Protein AF-A0A2D2CYP1-F1 (afdb_monomer)

Structure (mmCIF, N/CA/C/O backbone):
data_AF-A0A2D2CYP1-F1
#
_entry.id   AF-A0A2D2CYP1-F1
#
loop_
_atom_site.group_PDB
_atom_site.id
_atom_site.type_symbol
_atom_site.label_atom_id
_atom_site.label_alt_id
_atom_site.label_comp_id
_atom_site.label_asym_id
_atom_site.label_entity_id
_atom_site.label_seq_id
_atom_site.pdbx_PDB_ins_code
_atom_site.Cartn_x
_atom_site.Cartn_y
_atom_site.Cartn_z
_atom_site.occupancy
_atom_site.B_iso_or_equiv
_atom_site.auth_seq_id
_atom_site.auth_comp_id
_atom_site.auth_asym_id
_atom_site.auth_atom_id
_atom_site.pdbx_PDB_model_num
ATOM 1 N N . MET A 1 1 ? 10.815 -11.172 -14.714 1.00 65.44 1 MET A N 1
ATOM 2 C CA . MET A 1 1 ? 11.491 -9.881 -14.476 1.00 65.44 1 MET A CA 1
ATOM 3 C C . MET A 1 1 ? 11.853 -9.831 -13.003 1.00 65.44 1 MET A C 1
ATOM 5 O O . MET A 1 1 ? 10.991 -10.145 -12.194 1.00 65.44 1 MET A O 1
ATOM 9 N N . GLN A 1 2 ? 13.113 -9.565 -12.661 1.00 81.56 2 GLN A N 1
ATOM 10 C CA . GLN A 1 2 ? 13.533 -9.457 -11.261 1.00 81.56 2 GLN A CA 1
ATOM 11 C C . GLN A 1 2 ? 13.068 -8.099 -10.724 1.00 81.56 2 GLN A C 1
ATOM 13 O O . GLN A 1 2 ? 13.288 -7.087 -11.385 1.00 81.56 2 GLN A O 1
ATOM 18 N N . VAL A 1 3 ? 12.367 -8.091 -9.591 1.00 85.38 3 VAL A N 1
ATOM 19 C CA . VAL A 1 3 ? 11.946 -6.859 -8.908 1.00 85.38 3 VAL A CA 1
ATOM 20 C C . VAL A 1 3 ? 13.071 -6.426 -7.974 1.00 85.38 3 VAL A C 1
ATOM 22 O O . VAL A 1 3 ? 13.710 -7.277 -7.356 1.00 85.38 3 VAL A O 1
ATOM 25 N N . ASP A 1 4 ? 13.338 -5.123 -7.905 1.00 89.69 4 ASP A N 1
ATOM 26 C CA . ASP A 1 4 ? 14.325 -4.560 -6.982 1.00 89.69 4 ASP A CA 1
ATOM 27 C C . ASP A 1 4 ? 13.919 -4.852 -5.528 1.00 89.69 4 ASP A C 1
ATOM 29 O O . ASP A 1 4 ? 12.784 -4.579 -5.131 1.00 89.69 4 ASP A O 1
ATOM 33 N N . GLN A 1 5 ? 14.843 -5.392 -4.731 1.00 91.94 5 GLN A N 1
ATOM 34 C CA . GLN A 1 5 ? 14.594 -5.700 -3.324 1.00 91.94 5 GLN A CA 1
ATOM 35 C C . GLN A 1 5 ? 14.213 -4.445 -2.528 1.00 91.94 5 GLN A C 1
ATOM 37 O O . GLN A 1 5 ? 13.352 -4.518 -1.661 1.00 91.94 5 GLN A O 1
ATOM 42 N N . ILE A 1 6 ? 14.771 -3.279 -2.871 1.00 93.06 6 ILE A N 1
ATOM 43 C CA . ILE A 1 6 ? 14.444 -2.010 -2.209 1.00 93.06 6 ILE A CA 1
ATOM 44 C C . ILE A 1 6 ? 12.965 -1.661 -2.416 1.00 93.06 6 ILE A C 1
ATOM 46 O O . ILE A 1 6 ? 12.295 -1.210 -1.489 1.00 93.06 6 ILE A O 1
ATOM 50 N N . LEU A 1 7 ? 12.441 -1.887 -3.626 1.00 94.06 7 LEU A N 1
ATOM 51 C CA . LEU A 1 7 ? 11.031 -1.652 -3.935 1.00 94.06 7 LEU A CA 1
ATOM 52 C C . LEU A 1 7 ? 10.126 -2.625 -3.165 1.00 94.06 7 LEU A C 1
ATOM 54 O O . LEU A 1 7 ? 9.078 -2.215 -2.664 1.00 94.06 7 LEU A O 1
ATOM 58 N N . VAL A 1 8 ? 10.535 -3.894 -3.062 1.00 94.31 8 VAL A N 1
ATOM 59 C CA . VAL A 1 8 ? 9.824 -4.905 -2.265 1.00 94.31 8 VAL A CA 1
ATOM 60 C C . VAL A 1 8 ? 9.753 -4.478 -0.803 1.00 94.31 8 VAL A C 1
ATOM 62 O O . VAL A 1 8 ? 8.654 -4.362 -0.261 1.00 94.31 8 VAL A O 1
ATOM 65 N N . ASP A 1 9 ? 10.901 -4.171 -0.200 1.00 95.00 9 ASP A N 1
ATOM 66 C CA . ASP A 1 9 ? 11.004 -3.805 1.212 1.00 95.00 9 ASP A CA 1
ATOM 67 C C . ASP A 1 9 ? 10.171 -2.558 1.528 1.00 95.00 9 ASP A C 1
ATOM 69 O O . ASP A 1 9 ? 9.474 -2.510 2.540 1.00 95.00 9 ASP A O 1
ATOM 73 N N . LEU A 1 10 ? 10.201 -1.553 0.650 1.00 94.25 10 LEU A N 1
ATOM 74 C CA . LEU A 1 10 ? 9.488 -0.299 0.868 1.00 94.25 10 LEU A CA 1
ATOM 75 C C . LEU A 1 10 ? 7.963 -0.481 0.818 1.00 94.25 10 LEU A C 1
ATOM 77 O O . LEU A 1 10 ? 7.256 0.076 1.661 1.00 94.25 10 LEU A O 1
ATOM 81 N N . LEU A 1 11 ? 7.443 -1.285 -0.115 1.00 95.19 11 LEU A N 1
ATOM 82 C CA . LEU A 1 11 ? 6.010 -1.603 -0.157 1.00 95.19 11 LEU A CA 1
ATOM 83 C C . LEU A 1 11 ? 5.569 -2.427 1.049 1.00 95.19 11 LEU A C 1
ATOM 85 O O . LEU A 1 11 ? 4.547 -2.114 1.656 1.00 95.19 11 LEU A O 1
ATOM 89 N N . GLU A 1 12 ? 6.340 -3.448 1.422 1.00 95.25 12 GLU A N 1
ATOM 90 C CA . GLU A 1 12 ? 6.002 -4.292 2.569 1.00 95.25 12 GLU A CA 1
ATOM 91 C C . GLU A 1 12 ? 6.024 -3.506 3.879 1.00 95.25 12 GLU A C 1
ATOM 93 O O . GLU A 1 12 ? 5.100 -3.634 4.681 1.00 95.25 12 GLU A O 1
ATOM 98 N N . GLN A 1 13 ? 7.018 -2.637 4.074 1.00 96.50 13 GLN A N 1
ATOM 99 C CA . GLN A 1 13 ? 7.058 -1.749 5.235 1.00 96.50 13 GLN A CA 1
ATOM 100 C C . GLN A 1 13 ? 5.881 -0.775 5.250 1.00 96.50 13 GLN A C 1
ATOM 102 O O . GLN A 1 13 ? 5.298 -0.565 6.31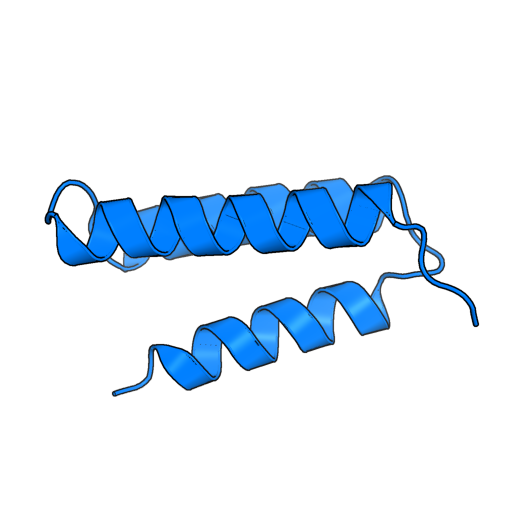3 1.00 96.50 13 GLN A O 1
ATOM 107 N N . THR A 1 14 ? 5.509 -0.214 4.093 1.00 96.25 14 THR A N 1
ATOM 108 C CA . THR A 1 14 ? 4.356 0.692 3.980 1.00 96.25 14 THR A CA 1
ATOM 109 C C . THR A 1 14 ? 3.0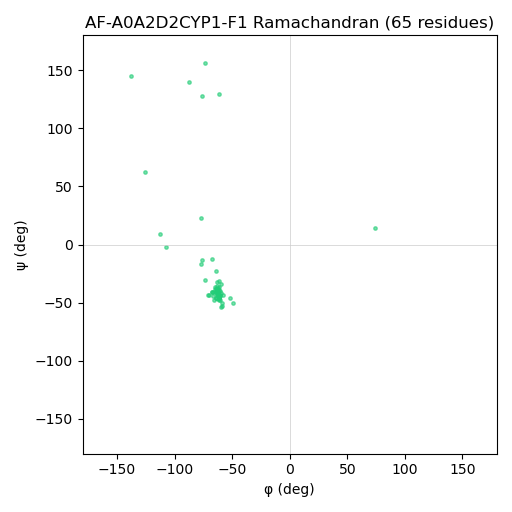83 -0.016 4.436 1.00 96.25 14 THR A C 1
ATOM 111 O O . THR A 1 14 ? 2.417 0.465 5.347 1.00 96.25 14 THR A O 1
ATOM 114 N N . PHE A 1 15 ? 2.789 -1.197 3.884 1.00 96.38 15 PHE A N 1
ATOM 115 C CA . PHE A 1 15 ? 1.607 -1.970 4.271 1.00 96.38 15 PHE A CA 1
ATOM 116 C C . PHE A 1 15 ? 1.626 -2.356 5.751 1.00 96.38 15 PHE A C 1
ATOM 118 O O . PHE A 1 15 ? 0.665 -2.092 6.460 1.00 96.38 15 PHE A O 1
ATOM 125 N N . GLN A 1 16 ? 2.740 -2.890 6.260 1.00 96.19 16 GLN A N 1
ATOM 126 C CA . GLN A 1 16 ? 2.845 -3.282 7.669 1.00 96.19 16 GLN A CA 1
ATOM 127 C C . GLN A 1 16 ? 2.671 -2.107 8.638 1.00 96.19 16 GLN A C 1
ATOM 129 O O . GLN A 1 16 ? 2.135 -2.282 9.733 1.00 96.19 16 GLN A O 1
ATOM 134 N N . GLN A 1 17 ? 3.168 -0.920 8.288 1.00 95.94 17 GLN A N 1
ATOM 135 C CA . GLN A 1 17 ? 2.977 0.275 9.106 1.00 95.94 17 GLN A CA 1
ATOM 136 C C . GLN A 1 17 ? 1.524 0.741 9.065 1.00 95.94 17 GLN A C 1
ATOM 138 O O . GLN A 1 17 ? 0.961 1.037 10.116 1.00 95.94 17 GLN A O 1
ATOM 143 N N . THR A 1 18 ? 0.901 0.750 7.887 1.00 95.69 18 THR A N 1
ATOM 144 C CA . THR A 1 18 ? -0.517 1.091 7.746 1.00 95.69 18 THR A CA 1
ATOM 145 C C . THR A 1 18 ? -1.410 0.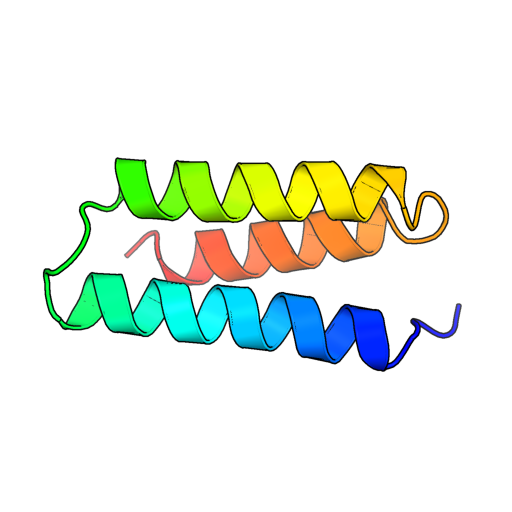125 8.524 1.00 95.69 18 THR A C 1
ATOM 147 O O . THR A 1 18 ? -2.286 0.575 9.260 1.00 95.69 18 THR A O 1
ATOM 150 N N . ASP A 1 19 ? -1.144 -1.179 8.456 1.00 95.31 19 ASP A N 1
ATOM 151 C CA . ASP A 1 19 ? -1.898 -2.199 9.192 1.00 95.31 19 ASP A CA 1
ATOM 152 C C . ASP A 1 19 ? -1.803 -1.979 10.704 1.00 95.31 19 ASP A C 1
ATOM 154 O O . ASP A 1 19 ? -2.797 -2.085 11.419 1.00 95.31 19 ASP A O 1
ATOM 158 N N . LYS A 1 20 ? -0.619 -1.607 11.209 1.00 95.62 20 LYS A N 1
ATOM 159 C CA . LYS A 1 20 ? -0.444 -1.264 12.628 1.00 95.62 20 LYS A CA 1
ATOM 160 C C . LYS A 1 20 ? -1.303 -0.071 13.032 1.00 95.62 20 LYS A C 1
ATOM 162 O O . LYS A 1 20 ? -1.973 -0.157 14.056 1.00 95.62 20 LYS A O 1
ATOM 167 N N . LEU A 1 21 ? -1.319 0.993 12.226 1.00 93.94 21 LEU A N 1
ATOM 168 C CA . LEU A 1 21 ? -2.138 2.181 12.493 1.00 93.94 21 LEU A CA 1
ATOM 169 C C . LEU A 1 21 ? -3.634 1.840 12.520 1.00 93.94 21 LEU A C 1
ATOM 171 O O . LEU A 1 21 ? -4.362 2.333 13.380 1.00 93.94 21 LEU A O 1
ATOM 175 N N . LEU A 1 22 ? -4.083 0.962 11.618 1.00 93.19 22 LEU A N 1
ATOM 176 C CA . LEU A 1 22 ? -5.464 0.482 11.578 1.00 93.19 22 LEU A CA 1
ATOM 177 C C . LEU A 1 22 ? -5.820 -0.351 12.817 1.00 93.19 22 LEU A C 1
ATOM 179 O O . LEU A 1 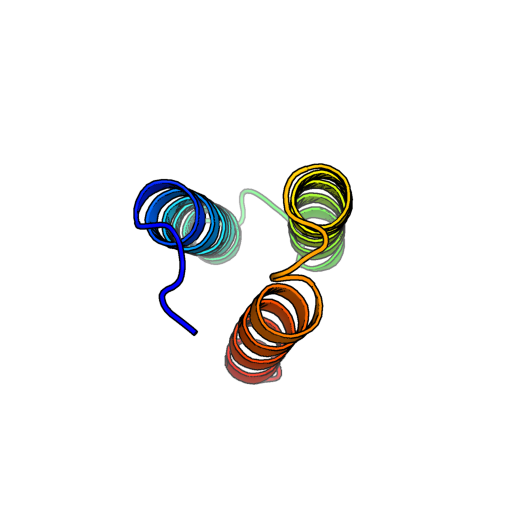22 ? -6.841 -0.100 13.452 1.00 93.19 22 LEU A O 1
ATOM 183 N N . VAL A 1 23 ? -4.967 -1.307 13.197 1.00 93.44 23 VAL A N 1
ATOM 184 C CA . VAL A 1 23 ? -5.181 -2.175 14.371 1.00 93.44 23 VAL A CA 1
ATOM 185 C C . VAL A 1 23 ? -5.166 -1.380 15.679 1.00 93.44 23 VAL A C 1
ATOM 187 O O . VAL A 1 23 ? -5.919 -1.694 16.599 1.00 93.44 23 VAL A O 1
ATOM 190 N N . GLN A 1 24 ? -4.319 -0.354 15.775 1.00 95.00 24 GLN A N 1
ATOM 191 C CA . GLN A 1 24 ? -4.223 0.516 16.950 1.00 95.00 24 GLN A CA 1
ATOM 192 C C . GLN A 1 24 ? -5.373 1.531 17.038 1.00 95.00 24 GLN A C 1
ATOM 194 O O . GLN A 1 24 ? -5.586 2.111 18.100 1.00 95.00 24 GLN A O 1
ATOM 199 N N . GLY A 1 25 ? -6.143 1.713 15.959 1.00 91.69 25 GLY A N 1
ATOM 200 C CA . GLY A 1 25 ? -7.197 2.725 15.877 1.00 91.69 25 GLY A CA 1
ATOM 201 C C . GLY A 1 25 ? -6.666 4.152 15.709 1.00 91.69 25 GLY A C 1
ATOM 202 O O . GLY A 1 25 ? -7.427 5.104 15.870 1.00 91.69 25 GLY A O 1
ATOM 203 N N . ASP A 1 26 ? -5.384 4.303 15.366 1.00 93.75 26 ASP A N 1
ATOM 204 C CA . ASP A 1 26 ? -4.721 5.596 15.162 1.00 93.75 26 ASP A CA 1
ATOM 205 C C . ASP A 1 26 ? -5.086 6.232 13.809 1.00 93.75 26 ASP A C 1
ATOM 207 O O . ASP A 1 26 ? -4.895 7.432 13.606 1.00 93.75 26 ASP A O 1
ATOM 211 N N . ALA A 1 27 ? -5.631 5.443 12.875 1.00 92.75 27 ALA A N 1
ATOM 212 C CA . ALA A 1 27 ? -6.114 5.911 11.581 1.00 92.75 27 ALA A CA 1
ATOM 213 C C . ALA A 1 27 ? -7.444 5.251 11.193 1.00 92.75 27 ALA A C 1
ATOM 215 O O . ALA A 1 27 ? -7.675 4.070 11.451 1.00 92.75 27 ALA A O 1
ATOM 216 N N . SER A 1 28 ? -8.309 6.008 10.509 1.00 94.88 28 SER A N 1
ATOM 217 C CA . SER A 1 28 ? -9.468 5.436 9.820 1.00 94.88 28 SER A CA 1
ATOM 218 C C . SER A 1 28 ? -9.041 4.689 8.556 1.00 94.88 28 SER A C 1
ATOM 220 O O . SER A 1 28 ? -8.014 5.012 7.952 1.00 94.88 28 SER A O 1
ATOM 222 N N . TRP A 1 29 ? -9.872 3.739 8.115 1.00 94.19 29 TRP A N 1
ATOM 223 C CA . TRP A 1 29 ? -9.667 3.014 6.857 1.00 94.19 29 TRP A CA 1
ATOM 224 C C . TRP A 1 29 ? -9.450 3.952 5.665 1.00 94.19 29 TRP A C 1
ATOM 226 O O . TRP A 1 29 ? -8.496 3.769 4.915 1.00 94.19 29 TRP A O 1
ATOM 236 N N . ASP A 1 30 ? -10.275 4.992 5.525 1.00 95.06 30 ASP A N 1
ATOM 237 C CA . ASP A 1 30 ? -10.161 5.938 4.409 1.00 95.06 30 ASP A CA 1
ATOM 238 C C . ASP A 1 30 ? -8.820 6.687 4.420 1.00 95.06 30 ASP A C 1
ATOM 240 O O . ASP A 1 30 ? -8.158 6.779 3.386 1.00 95.06 30 ASP A O 1
ATOM 244 N N . THR A 1 31 ? -8.375 7.146 5.597 1.00 95.19 31 THR A N 1
ATOM 245 C CA . THR A 1 31 ? -7.082 7.836 5.767 1.00 95.19 31 THR A CA 1
ATOM 246 C C . THR A 1 31 ? -5.912 6.909 5.437 1.00 95.19 31 THR A C 1
ATOM 248 O O . THR A 1 31 ? -4.984 7.282 4.718 1.00 95.19 31 THR A O 1
ATOM 251 N N . ALA A 1 32 ? -5.959 5.678 5.948 1.00 94.75 32 ALA A N 1
ATOM 252 C CA . ALA A 1 32 ? -4.952 4.656 5.695 1.00 94.75 32 ALA A CA 1
ATOM 253 C C . ALA A 1 32 ? -4.864 4.302 4.201 1.00 94.75 32 ALA A C 1
ATOM 255 O O . ALA A 1 32 ? -3.774 4.262 3.625 1.00 94.75 32 ALA A O 1
ATOM 256 N N . LEU A 1 33 ? -6.018 4.104 3.561 1.00 95.62 33 LEU A N 1
A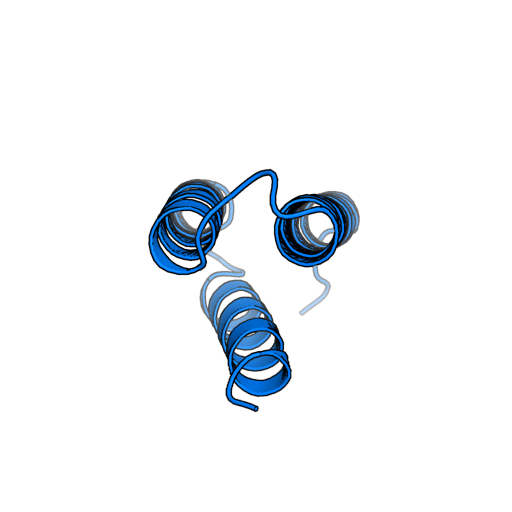TOM 257 C CA . LEU A 1 33 ? -6.131 3.789 2.144 1.00 95.62 33 LEU A CA 1
ATOM 258 C C . LEU A 1 33 ? -5.589 4.918 1.259 1.00 95.62 33 LEU A C 1
ATOM 260 O O . LEU A 1 33 ? -4.882 4.651 0.285 1.00 95.62 33 LEU A O 1
ATOM 264 N N . GLU A 1 34 ? -5.903 6.172 1.581 1.00 96.06 34 GLU A N 1
ATOM 265 C CA . GLU A 1 34 ? -5.380 7.337 0.863 1.00 96.06 34 GLU A CA 1
ATOM 266 C C . GLU A 1 34 ? -3.853 7.440 0.982 1.00 96.06 34 GLU A C 1
ATOM 268 O O . GLU A 1 34 ? -3.163 7.637 -0.026 1.00 96.06 34 GLU A O 1
ATOM 273 N N . GLY A 1 35 ? -3.311 7.225 2.185 1.00 95.62 35 GLY A N 1
ATOM 274 C CA . GLY A 1 35 ? -1.868 7.205 2.424 1.00 95.62 35 GLY A CA 1
ATOM 275 C C . GLY A 1 35 ? -1.159 6.138 1.588 1.00 95.62 35 GLY A C 1
ATOM 276 O O . GLY A 1 35 ? -0.218 6.442 0.851 1.00 95.62 35 GLY A O 1
ATOM 277 N N . VAL A 1 36 ? -1.665 4.903 1.618 1.00 96.62 36 VAL A N 1
ATOM 278 C CA . VAL A 1 36 ? -1.121 3.793 0.821 1.00 96.62 36 VAL A CA 1
ATOM 279 C C . VAL A 1 36 ? -1.195 4.087 -0.680 1.00 96.62 36 VAL A C 1
ATOM 281 O O . VAL A 1 36 ? -0.215 3.879 -1.398 1.00 96.62 36 VAL A O 1
ATOM 284 N N . ARG A 1 37 ? -2.324 4.611 -1.176 1.00 96.50 37 ARG A N 1
ATOM 285 C CA . ARG A 1 37 ? -2.483 4.965 -2.598 1.00 96.50 37 ARG A CA 1
ATOM 286 C C . ARG A 1 37 ? -1.504 6.046 -3.042 1.00 96.50 37 ARG A C 1
ATOM 288 O O . ARG A 1 37 ? -0.987 5.962 -4.154 1.00 96.50 37 ARG A O 1
ATOM 295 N N . THR A 1 38 ? -1.232 7.024 -2.182 1.00 97.00 38 THR A N 1
ATOM 296 C CA . THR A 1 38 ? -0.272 8.099 -2.461 1.00 97.00 38 THR A CA 1
ATOM 297 C C . THR A 1 38 ? 1.142 7.544 -2.618 1.00 97.00 38 THR A C 1
ATOM 299 O O . THR A 1 38 ? 1.816 7.852 -3.602 1.00 97.00 38 THR A O 1
ATOM 302 N N . VAL A 1 39 ? 1.567 6.664 -1.706 1.00 95.62 39 VAL A N 1
ATOM 303 C CA . VAL A 1 39 ? 2.876 5.995 -1.792 1.00 95.62 39 VAL A CA 1
ATOM 30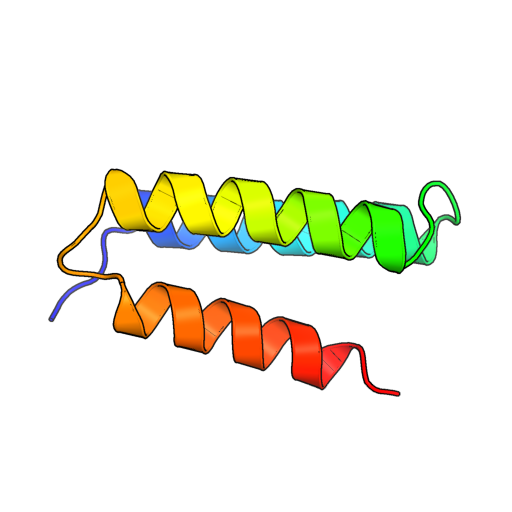4 C C . VAL A 1 39 ? 2.960 5.129 -3.049 1.00 95.62 39 VAL A C 1
ATOM 306 O O . VAL A 1 39 ? 3.917 5.235 -3.810 1.00 95.62 39 VAL A O 1
ATOM 309 N N . VAL A 1 40 ? 1.936 4.316 -3.324 1.00 96.06 40 VAL A N 1
ATOM 310 C CA . VAL A 1 40 ? 1.884 3.476 -4.530 1.00 96.06 40 VAL A CA 1
ATOM 311 C C . VAL A 1 40 ? 1.987 4.314 -5.808 1.00 96.06 40 VAL A C 1
ATOM 313 O O . VAL A 1 40 ? 2.730 3.945 -6.717 1.00 96.06 40 VAL A O 1
ATOM 316 N N . ALA A 1 41 ? 1.287 5.447 -5.889 1.00 96.44 41 ALA A N 1
ATOM 317 C CA . ALA A 1 41 ? 1.352 6.331 -7.049 1.00 96.44 41 ALA A CA 1
ATOM 318 C C . ALA A 1 41 ? 2.771 6.884 -7.279 1.00 96.44 41 ALA A C 1
ATOM 320 O O . ALA A 1 41 ? 3.259 6.842 -8.409 1.00 96.44 41 ALA A O 1
ATOM 321 N N . ASP A 1 42 ? 3.456 7.334 -6.222 1.00 96.44 42 ASP A N 1
ATOM 322 C CA . ASP A 1 42 ? 4.849 7.799 -6.302 1.00 96.44 42 ASP A CA 1
ATOM 323 C C . ASP A 1 42 ? 5.799 6.672 -6.747 1.00 96.44 42 ASP A C 1
ATOM 325 O O . ASP A 1 42 ? 6.628 6.863 -7.641 1.00 96.44 42 ASP A O 1
ATOM 329 N N . LEU A 1 43 ? 5.630 5.457 -6.218 1.00 94.88 43 LEU A N 1
ATOM 330 C CA . LEU A 1 43 ? 6.454 4.313 -6.613 1.00 94.88 43 LEU A CA 1
ATOM 331 C C . LEU A 1 43 ? 6.255 3.916 -8.072 1.00 94.88 43 LEU A C 1
ATOM 333 O O . LEU A 1 43 ? 7.231 3.608 -8.751 1.00 94.88 43 LEU A O 1
ATOM 337 N N . LYS A 1 44 ? 5.028 3.972 -8.591 1.00 95.38 44 LYS A N 1
ATOM 338 C CA . LYS A 1 44 ? 4.768 3.705 -10.0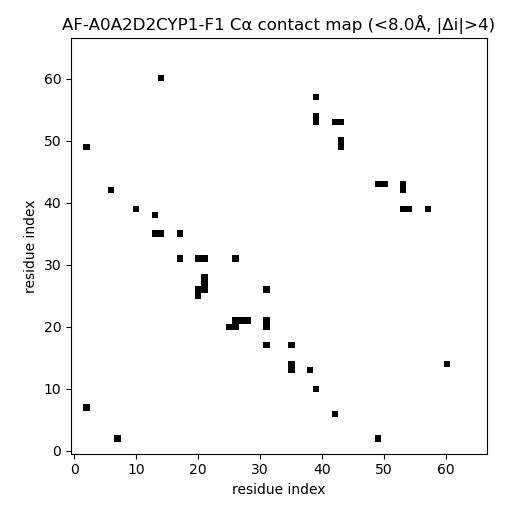13 1.00 95.38 44 LYS A CA 1
ATOM 339 C C . LYS A 1 44 ? 5.461 4.715 -10.932 1.00 95.38 44 LYS A C 1
ATOM 341 O O . LYS A 1 44 ? 5.884 4.339 -12.022 1.00 95.38 44 LYS A O 1
ATOM 346 N N . ILE A 1 45 ? 5.615 5.968 -10.496 1.00 96.00 45 ILE A N 1
ATOM 347 C CA . ILE A 1 45 ? 6.357 6.999 -11.241 1.00 96.00 45 ILE A CA 1
ATOM 348 C C . ILE A 1 45 ? 7.862 6.705 -11.223 1.00 96.00 45 ILE A C 1
ATOM 350 O O . ILE A 1 45 ? 8.520 6.811 -12.257 1.00 96.00 45 ILE A O 1
ATOM 354 N N . ARG A 1 46 ? 8.414 6.319 -10.066 1.00 93.56 46 ARG A N 1
ATOM 355 C CA . ARG A 1 46 ? 9.852 6.028 -9.906 1.00 93.56 46 ARG A CA 1
ATOM 356 C C . ARG A 1 46 ? 10.274 4.702 -10.541 1.00 93.56 46 ARG A C 1
ATOM 358 O O . ARG A 1 46 ? 11.402 4.585 -11.013 1.00 93.56 46 ARG A O 1
ATOM 365 N N . TYR A 1 47 ? 9.369 3.725 -10.577 1.00 93.31 47 TYR A N 1
ATOM 366 C CA . TYR A 1 47 ? 9.607 2.363 -11.055 1.00 93.31 47 TYR A CA 1
ATOM 367 C C . TYR A 1 47 ? 8.593 1.963 -12.144 1.00 93.31 47 TYR A C 1
ATOM 369 O O . TYR A 1 47 ? 7.842 0.999 -11.969 1.00 93.31 47 TYR A O 1
ATOM 377 N N . PRO A 1 48 ? 8.569 2.649 -13.305 1.00 93.31 48 PRO A N 1
ATOM 378 C CA . PRO A 1 48 ? 7.541 2.434 -14.326 1.00 93.31 48 PRO A CA 1
ATOM 379 C C . PRO A 1 48 ? 7.538 1.004 -14.887 1.00 93.31 48 PRO A C 1
ATOM 381 O O . PRO A 1 48 ? 6.478 0.463 -15.189 1.00 93.31 48 PRO A O 1
ATOM 384 N N . GLY A 1 49 ? 8.701 0.344 -14.952 1.00 94.25 49 GLY A N 1
ATOM 385 C CA . GLY A 1 49 ? 8.812 -1.058 -15.374 1.00 94.25 49 GLY A CA 1
ATOM 386 C C . GLY A 1 49 ? 8.182 -2.071 -14.406 1.00 94.25 49 GLY A C 1
ATOM 387 O O . GLY A 1 49 ? 8.001 -3.226 -14.774 1.00 94.25 49 GLY A O 1
ATOM 388 N N . HIS A 1 50 ? 7.835 -1.656 -13.186 1.00 94.94 50 HIS A N 1
ATOM 389 C CA . HIS A 1 50 ? 7.230 -2.505 -12.157 1.00 94.94 50 HIS A CA 1
ATOM 390 C C . HIS A 1 50 ? 5.781 -2.115 -11.836 1.00 94.94 50 HIS A C 1
ATOM 392 O O . HIS A 1 50 ? 5.214 -2.660 -10.894 1.00 94.94 50 HIS A O 1
ATOM 398 N N . SER A 1 51 ? 5.172 -1.210 -12.611 1.00 95.00 51 SER A N 1
ATOM 399 C CA . SER A 1 51 ? 3.823 -0.679 -12.363 1.00 95.00 51 SER A CA 1
ATOM 400 C C . SER A 1 51 ? 2.782 -1.775 -12.102 1.00 95.00 51 SER A C 1
ATOM 402 O O . SER A 1 51 ? 2.106 -1.736 -11.077 1.00 95.00 51 SER A O 1
ATOM 404 N N . ASP A 1 52 ? 2.709 -2.787 -12.970 1.00 95.44 52 ASP A N 1
ATOM 405 C CA . ASP A 1 52 ? 1.733 -3.882 -12.852 1.00 95.44 52 ASP A CA 1
ATOM 406 C C . ASP A 1 52 ? 1.957 -4.718 -11.587 1.00 95.44 52 ASP A C 1
ATOM 408 O O . ASP A 1 52 ? 1.016 -5.136 -10.913 1.00 95.44 52 ASP A O 1
ATOM 412 N N . TRP A 1 53 ? 3.224 -4.942 -11.232 1.00 96.06 53 TRP A N 1
ATOM 413 C CA . TRP A 1 53 ? 3.577 -5.662 -10.014 1.00 96.06 53 TRP A CA 1
ATOM 414 C C . TRP A 1 53 ? 3.202 -4.851 -8.764 1.00 96.06 53 TRP A C 1
ATOM 416 O O . TRP A 1 53 ? 2.642 -5.412 -7.825 1.00 96.06 53 TRP A O 1
ATOM 426 N N . ILE A 1 54 ? 3.429 -3.533 -8.767 1.00 96.31 54 ILE A N 1
ATOM 427 C CA . ILE A 1 54 ? 3.027 -2.638 -7.670 1.00 96.31 54 ILE A CA 1
ATOM 428 C C . ILE A 1 54 ? 1.496 -2.652 -7.501 1.00 96.31 54 ILE A C 1
ATOM 430 O O . ILE A 1 54 ? 0.998 -2.773 -6.381 1.00 96.31 54 ILE A O 1
ATOM 434 N N . GLU A 1 55 ? 0.735 -2.571 -8.598 1.00 96.12 55 GLU A N 1
ATOM 435 C CA . GLU A 1 55 ? -0.734 -2.633 -8.564 1.00 96.12 55 GLU A CA 1
ATOM 436 C C . GLU A 1 55 ? -1.261 -3.974 -8.045 1.00 96.12 55 GLU A C 1
ATOM 438 O O . GLU A 1 55 ? -2.231 -4.003 -7.279 1.00 96.12 55 GLU A O 1
ATOM 443 N N . ALA A 1 56 ? -0.612 -5.080 -8.416 1.00 96.38 56 ALA A N 1
ATOM 444 C CA . ALA A 1 56 ? -0.952 -6.399 -7.900 1.00 96.38 56 ALA A CA 1
ATOM 445 C C . ALA A 1 56 ? -0.768 -6.463 -6.375 1.00 96.38 56 ALA A C 1
ATOM 447 O O . ALA A 1 56 ? -1.673 -6.908 -5.671 1.00 96.38 56 ALA A O 1
ATOM 448 N N . ARG A 1 57 ? 0.347 -5.935 -5.846 1.00 96.38 57 ARG A N 1
ATOM 449 C CA . ARG A 1 57 ? 0.606 -5.895 -4.394 1.00 96.38 57 ARG A CA 1
ATOM 450 C C . ARG A 1 57 ? -0.403 -5.028 -3.645 1.00 96.38 57 ARG A C 1
ATOM 452 O O . ARG A 1 57 ? -0.877 -5.438 -2.589 1.00 96.38 57 ARG A O 1
ATOM 459 N N . LEU A 1 58 ? -0.782 -3.877 -4.203 1.00 96.50 58 LEU A N 1
ATOM 460 C CA . LEU A 1 58 ? -1.854 -3.057 -3.634 1.00 96.50 58 LEU A CA 1
ATOM 461 C C . LEU A 1 58 ? -3.185 -3.823 -3.611 1.00 96.50 58 LEU A C 1
ATOM 463 O O . LEU A 1 58 ? -3.880 -3.831 -2.600 1.00 96.50 58 LEU A O 1
ATOM 467 N N . SER A 1 59 ? -3.535 -4.496 -4.706 1.00 96.50 59 SER A N 1
ATOM 468 C CA . SER A 1 59 ? -4.777 -5.271 -4.803 1.00 96.50 59 SER A CA 1
ATOM 469 C C . SER A 1 59 ? -4.819 -6.435 -3.809 1.00 96.50 59 SER A C 1
ATOM 471 O O . SER A 1 59 ? -5.867 -6.708 -3.225 1.00 96.50 59 SER A O 1
ATOM 473 N N . ASP A 1 60 ? -3.690 -7.111 -3.585 1.00 96.12 60 ASP A N 1
ATOM 474 C CA . ASP A 1 60 ? -3.553 -8.148 -2.556 1.00 96.12 60 ASP A CA 1
ATOM 475 C C . ASP A 1 60 ? -3.797 -7.587 -1.155 1.00 96.12 60 ASP A C 1
ATOM 477 O O . ASP A 1 60 ? -4.584 -8.153 -0.394 1.00 96.12 60 ASP A O 1
ATOM 481 N N . TRP A 1 61 ? -3.177 -6.449 -0.837 1.00 95.44 61 TRP A N 1
ATOM 482 C CA . TRP A 1 61 ? -3.349 -5.783 0.451 1.00 95.44 61 TRP A CA 1
ATOM 483 C C . TRP A 1 61 ? -4.807 -5.360 0.694 1.00 95.44 61 TRP A C 1
ATOM 485 O O . TRP A 1 61 ? -5.357 -5.631 1.762 1.00 95.44 61 TRP A O 1
ATOM 495 N N . LEU A 1 62 ? -5.476 -4.791 -0.318 1.00 95.06 62 LEU A N 1
ATOM 496 C CA . LEU A 1 62 ? -6.895 -4.417 -0.239 1.00 95.06 62 LEU A CA 1
ATOM 497 C C . LEU A 1 62 ? -7.806 -5.626 -0.006 1.00 95.06 62 LEU A C 1
ATOM 499 O O . LEU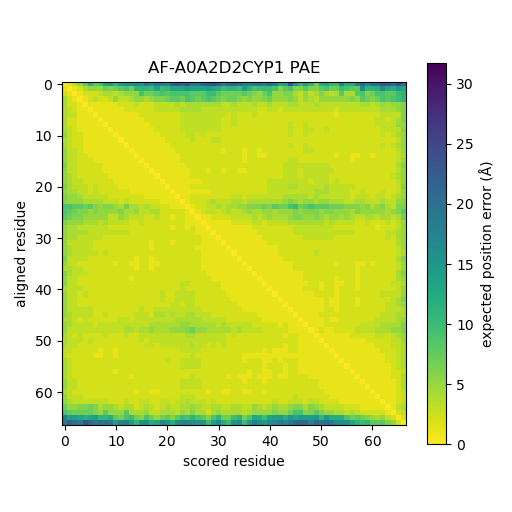 A 1 62 ? -8.743 -5.544 0.784 1.00 95.06 62 LEU A O 1
ATOM 503 N N . ARG A 1 63 ? 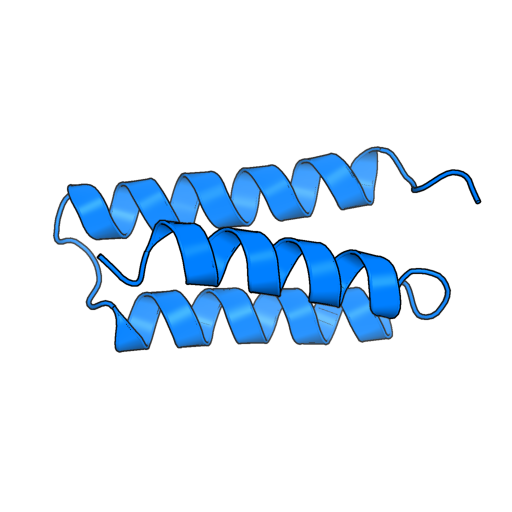-7.532 -6.757 -0.669 1.00 94.50 63 ARG A N 1
ATOM 504 C CA . ARG A 1 63 ? -8.293 -8.000 -0.467 1.00 94.50 63 ARG A CA 1
ATOM 505 C C . ARG A 1 63 ? -8.158 -8.534 0.956 1.00 94.50 63 ARG A C 1
ATOM 507 O O . ARG A 1 63 ? -9.138 -9.044 1.484 1.00 94.50 63 ARG A O 1
ATOM 514 N N . GLY A 1 64 ? -6.989 -8.381 1.579 1.00 91.06 64 GLY A N 1
ATOM 515 C CA . GLY A 1 64 ? -6.769 -8.759 2.979 1.00 91.06 64 GLY A CA 1
ATOM 516 C C . GLY A 1 64 ? -7.607 -7.959 3.985 1.00 91.06 64 GLY A C 1
ATOM 517 O O . GLY A 1 64 ? -7.877 -8.460 5.071 1.00 91.06 64 GLY A O 1
ATOM 518 N N . HIS A 1 65 ? -8.055 -6.760 3.607 1.00 86.12 65 HIS A N 1
ATOM 519 C CA . HIS A 1 65 ? -8.798 -5.830 4.464 1.00 86.12 65 HIS A CA 1
ATOM 520 C C . HIS A 1 65 ? -10.290 -5.713 4.126 1.00 86.12 65 HIS A C 1
ATOM 522 O O . HIS A 1 65 ? -11.018 -4.994 4.802 1.00 86.12 65 HIS A O 1
ATOM 528 N N . ALA A 1 66 ? -10.775 -6.405 3.094 1.00 76.06 66 ALA A N 1
ATOM 529 C CA . ALA A 1 66 ? -12.182 -6.379 2.690 1.00 76.06 66 ALA A CA 1
ATOM 530 C C . ALA A 1 66 ? -13.105 -7.242 3.589 1.00 76.06 66 ALA A C 1
ATOM 532 O O . ALA A 1 66 ? -14.163 -7.675 3.128 1.00 76.06 66 ALA A O 1
ATOM 533 N N . HIS A 1 67 ? -12.702 -7.515 4.836 1.00 53.28 67 HIS A N 1
ATOM 534 C CA . HIS A 1 67 ? -13.364 -8.427 5.774 1.00 53.28 67 HIS A CA 1
ATOM 535 C C . HIS A 1 67 ? -13.919 -7.719 7.008 1.00 53.28 67 HIS A C 1
ATOM 537 O O . HIS A 1 67 ? -13.172 -6.933 7.627 1.00 53.28 67 HIS A O 1
#

pLDDT: mean 93.15, std 6.94, range [53.28, 97.0]

Foldseek 3Di:
DDDDVVLVVVLVVLLVVLVVCVVVVVDDPVRSLVSSVVVLVVVCVVCVVCNVVSVVSNVVSVVVVPD

Radius of gyration: 12.04 Å; Cα contacts (8 Å, |Δi|>4): 25; chains: 1; bounding box: 28×18×32 Å

Sequence (67 aa):
MQVDQILVDLLEQTFQQTDKLLVQGDASWDTALEGVRTVVADLKIRYPGHSDWIEARLSDWLRGHAH

Nearest PDB structures (foldseek):
  8y39-assembly1_t  TM=6.589E-01  e=7.671E+00  Staphylococcus aureus
  6o35-assembly1_C-2  TM=5.807E-01  e=9.247E+00  synthetic construct

Mean predicted aligned error: 3.01 Å

Solvent-accessible surface area (backbone atoms only — not comparable to full-atom values): 3924 Å² total; per-residue (Å²): 134,89,75,60,64,68,61,52,52,52,51,51,49,50,52,55,52,46,51,49,33,48,76,70,62,77,39,54,69,67,60,44,50,52,53,51,51,53,53,52,54,53,46,34,68,77,38,59,95,44,34,70,61,53,52,50,53,52,53,52,56,51,61,74,63,75,116

Secondary structure (DSSP, 8-state):
-PPPHHHHHHHHHHHHHHHHHHHHTSS-HHHHHHHHHHHHHHHHHH-GGGHHHHHHHHHHHHHHH--

Organism: Methylosinus trichosporium (strain ATCC 35070 / NCIMB 11131 / UNIQEM 75 / OB3b) (NCBI:txid595536)